Protein AF-A0A952K8K4-F1 (afdb_monomer_lite)

Radius of gyration: 11.32 Å; chains: 1; bounding box: 27×24×24 Å

Structure (mmCIF, N/CA/C/O backbone):
data_AF-A0A952K8K4-F1
#
_entry.id   AF-A0A952K8K4-F1
#
loop_
_atom_site.group_PDB
_atom_site.id
_atom_site.type_symbol
_atom_site.label_atom_id
_atom_site.label_alt_id
_atom_site.label_comp_id
_atom_site.label_asym_id
_atom_site.label_entity_id
_atom_site.label_seq_id
_atom_site.pdbx_PDB_ins_code
_atom_site.Cartn_x
_atom_site.Cartn_y
_atom_site.Cartn_z
_atom_site.occupancy
_atom_site.B_iso_or_equiv
_atom_site.auth_seq_id
_atom_site.auth_comp_id
_atom_site.auth_asym_id
_atom_site.auth_atom_id
_atom_site.pdbx_PDB_model_num
ATOM 1 N N . MET A 1 1 ? 9.184 10.950 -4.304 1.00 92.94 1 MET A N 1
ATOM 2 C CA . MET A 1 1 ? 7.883 10.254 -4.389 1.00 92.94 1 MET A CA 1
ATOM 3 C C . MET A 1 1 ? 8.037 8.875 -3.778 1.00 92.94 1 MET A C 1
ATOM 5 O O . MET A 1 1 ? 9.057 8.244 -4.037 1.00 92.94 1 MET A O 1
ATOM 9 N N . ILE A 1 2 ? 7.063 8.437 -2.985 1.00 97.88 2 ILE A N 1
ATOM 10 C CA . ILE A 1 2 ? 6.983 7.085 -2.418 1.00 97.88 2 ILE A CA 1
ATOM 11 C C . ILE A 1 2 ? 5.595 6.517 -2.716 1.00 97.88 2 ILE A C 1
ATOM 13 O O . ILE A 1 2 ? 4.655 7.281 -2.916 1.00 97.88 2 ILE A O 1
ATOM 17 N N . TYR A 1 3 ? 5.488 5.196 -2.759 1.00 98.44 3 TYR A N 1
ATOM 18 C CA . TYR A 1 3 ? 4.285 4.470 -3.148 1.00 98.44 3 TYR A CA 1
ATOM 19 C C . TYR A 1 3 ? 3.922 3.455 -2.072 1.00 98.44 3 TYR A C 1
ATOM 21 O O . TYR A 1 3 ? 4.805 2.858 -1.460 1.00 98.44 3 TYR A O 1
ATOM 29 N N . HIS A 1 4 ? 2.631 3.232 -1.878 1.00 98.12 4 HIS A N 1
ATOM 30 C CA . HIS A 1 4 ? 2.087 2.142 -1.080 1.00 98.12 4 HIS A CA 1
ATOM 31 C C . HIS A 1 4 ? 1.164 1.324 -1.987 1.00 98.12 4 HIS A C 1
ATOM 33 O O . HIS A 1 4 ? 0.460 1.908 -2.808 1.00 98.12 4 HIS A O 1
ATOM 39 N N . ILE A 1 5 ? 1.211 -0.002 -1.876 1.00 97.69 5 ILE A N 1
ATOM 40 C CA . ILE A 1 5 ? 0.293 -0.897 -2.588 1.00 97.69 5 ILE A CA 1
ATOM 41 C C . ILE A 1 5 ? -0.877 -1.146 -1.643 1.00 97.69 5 ILE A C 1
ATOM 43 O O . ILE A 1 5 ? -0.657 -1.637 -0.538 1.00 97.69 5 ILE A O 1
ATOM 47 N N . ALA A 1 6 ? -2.079 -0.785 -2.072 1.00 97.25 6 ALA A N 1
ATOM 48 C CA . ALA A 1 6 ? -3.304 -0.890 -1.294 1.00 97.25 6 ALA A CA 1
ATOM 49 C C . ALA A 1 6 ? -4.306 -1.748 -2.059 1.00 97.25 6 ALA A C 1
ATOM 51 O O . ALA A 1 6 ? -4.375 -1.642 -3.272 1.00 97.25 6 ALA A O 1
ATOM 52 N N . GLU A 1 7 ? -5.110 -2.554 -1.374 1.00 96.69 7 GLU A N 1
ATOM 53 C CA . GLU A 1 7 ? -6.277 -3.152 -2.027 1.00 96.69 7 GLU A CA 1
ATOM 54 C C . GLU A 1 7 ? -7.309 -2.054 -2.324 1.00 96.69 7 GLU A C 1
ATOM 56 O O . GLU A 1 7 ? -7.483 -1.119 -1.532 1.00 96.69 7 GLU A O 1
ATOM 61 N N . ALA A 1 8 ? -8.017 -2.159 -3.451 1.00 96.75 8 ALA A N 1
ATOM 62 C CA . ALA A 1 8 ? -8.976 -1.140 -3.880 1.00 96.75 8 ALA A CA 1
ATOM 63 C C . ALA A 1 8 ? -10.036 -0.852 -2.800 1.00 96.75 8 ALA A C 1
ATOM 65 O O . ALA A 1 8 ? -10.340 0.307 -2.514 1.00 96.75 8 ALA A O 1
ATOM 66 N N . ALA A 1 9 ? -10.532 -1.897 -2.132 1.00 96.00 9 ALA A N 1
ATOM 67 C CA . ALA A 1 9 ? -11.509 -1.773 -1.052 1.00 96.00 9 ALA A CA 1
ATOM 68 C C . ALA A 1 9 ? -10.969 -0.984 0.158 1.00 96.00 9 ALA A C 1
ATOM 70 O O . ALA A 1 9 ? -11.680 -0.139 0.714 1.00 96.00 9 ALA A O 1
ATOM 71 N N . ASP A 1 10 ? -9.708 -1.211 0.539 1.00 96.81 10 ASP A N 1
ATOM 72 C CA . ASP A 1 10 ? -9.049 -0.485 1.631 1.00 96.81 10 ASP A CA 1
ATOM 73 C C . ASP A 1 10 ? -8.852 0.989 1.265 1.00 96.81 10 ASP A C 1
ATOM 75 O O . ASP A 1 10 ? -9.082 1.885 2.084 1.00 96.81 10 ASP A O 1
ATOM 79 N N . TRP A 1 11 ? -8.485 1.260 0.010 1.00 97.69 11 TRP A N 1
ATOM 80 C CA . TRP A 1 11 ? -8.363 2.622 -0.494 1.00 97.69 11 TRP A CA 1
ATOM 81 C C . TRP A 1 11 ? -9.710 3.357 -0.512 1.00 97.69 11 TRP A C 1
ATOM 83 O O . TRP A 1 11 ? -9.814 4.493 -0.044 1.00 97.69 11 TRP A O 1
ATOM 93 N N . GLU A 1 12 ? -10.775 2.718 -0.991 1.00 98.06 12 GLU A N 1
ATOM 94 C CA . GLU A 1 12 ? -12.133 3.273 -0.968 1.00 98.06 12 GLU A CA 1
ATOM 95 C C . GLU A 1 12 ? -12.638 3.538 0.452 1.00 98.06 12 GLU A C 1
ATOM 97 O O . GLU A 1 12 ? -13.309 4.543 0.713 1.00 98.06 12 GLU A O 1
ATOM 102 N N . GLN A 1 13 ? -12.345 2.641 1.393 1.00 97.12 13 GLN A N 1
ATOM 103 C CA . GLN A 1 13 ? -12.677 2.854 2.796 1.00 97.12 13 GLN A CA 1
ATOM 104 C C . GLN A 1 13 ? -11.901 4.043 3.371 1.00 97.12 13 GLN A C 1
ATOM 106 O O . GLN A 1 13 ? -12.485 4.868 4.074 1.00 97.12 13 GLN A O 1
ATOM 111 N N . ALA A 1 14 ? -10.618 4.179 3.041 1.00 97.81 14 ALA A N 1
ATOM 112 C CA . ALA A 1 14 ? -9.805 5.295 3.502 1.00 97.81 14 ALA A CA 1
ATOM 113 C C . ALA A 1 14 ? -10.270 6.642 2.950 1.00 97.81 14 ALA A C 1
ATOM 115 O O . ALA A 1 14 ? -10.305 7.623 3.691 1.00 97.81 14 ALA A O 1
ATOM 116 N N . GLN A 1 15 ? -10.700 6.687 1.687 1.00 98.38 15 GLN A N 1
ATOM 117 C CA . GLN A 1 15 ? -11.306 7.886 1.107 1.00 98.38 15 GLN A CA 1
ATOM 118 C C . GLN A 1 15 ? -12.569 8.310 1.872 1.00 98.38 15 GLN A C 1
ATOM 120 O O . GLN A 1 15 ? -12.762 9.497 2.124 1.00 98.38 15 GLN A O 1
ATOM 125 N N . ARG A 1 16 ? -13.402 7.351 2.302 1.00 98.31 16 ARG A N 1
ATOM 126 C CA . ARG A 1 16 ? -14.597 7.620 3.125 1.00 98.31 16 ARG A CA 1
ATOM 127 C C . ARG A 1 16 ? -14.254 8.035 4.556 1.00 98.31 16 ARG A C 1
ATOM 129 O O . ARG A 1 16 ? -14.911 8.908 5.112 1.00 98.31 16 ARG A O 1
ATOM 136 N N . ALA A 1 17 ? -13.248 7.402 5.156 1.00 97.88 17 ALA A N 1
ATOM 137 C CA . ALA A 1 17 ? -12.838 7.646 6.538 1.00 97.88 17 ALA A CA 1
ATOM 138 C C . ALA A 1 17 ? -11.942 8.886 6.707 1.00 97.88 17 ALA A C 1
ATOM 140 O O . ALA A 1 17 ? -11.757 9.356 7.827 1.00 97.88 17 ALA A O 1
ATOM 141 N N . GLY A 1 18 ? -11.354 9.394 5.620 1.00 98.50 18 GLY A N 1
ATOM 142 C CA . GLY A 1 18 ? -10.377 10.485 5.645 1.00 98.50 18 GLY A CA 1
ATOM 143 C C . GLY A 1 18 ? -8.987 10.075 6.147 1.00 98.50 18 GLY A C 1
ATOM 144 O O . GLY A 1 18 ? -8.128 10.934 6.327 1.00 98.50 18 GLY A O 1
ATOM 145 N N . GLN A 1 19 ? -8.748 8.780 6.371 1.00 97.88 19 GLN A N 1
ATOM 146 C CA . GLN A 1 19 ? -7.463 8.240 6.813 1.00 97.88 19 GLN A CA 1
ATOM 147 C C . GLN A 1 19 ? -7.256 6.813 6.300 1.00 97.88 19 GLN A C 1
ATOM 149 O O . GLN A 1 19 ? -8.193 6.017 6.258 1.00 97.88 19 GLN A O 1
ATOM 154 N N . TYR A 1 20 ? -6.014 6.474 5.963 1.00 98.00 20 TYR A N 1
ATOM 155 C CA . TYR A 1 20 ? -5.618 5.123 5.571 1.00 98.00 20 TYR A CA 1
ATOM 156 C C . TYR A 1 20 ? -4.902 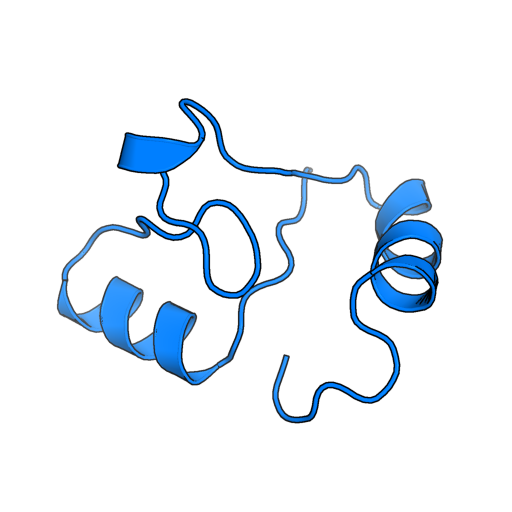4.435 6.738 1.00 98.00 20 TYR A C 1
ATOM 158 O O . TYR A 1 20 ? -3.977 5.004 7.317 1.00 98.00 20 TYR A O 1
ATOM 166 N N . THR A 1 21 ? -5.350 3.234 7.112 1.00 98.06 21 THR A N 1
ATOM 167 C CA . THR A 1 21 ? -4.895 2.542 8.337 1.00 98.06 21 THR A CA 1
ATOM 168 C C . THR A 1 21 ? -4.474 1.091 8.110 1.00 98.06 21 THR A C 1
ATOM 170 O O . THR A 1 21 ? -4.233 0.375 9.078 1.00 98.06 21 THR A O 1
ATOM 173 N N . THR A 1 22 ? -4.314 0.663 6.858 1.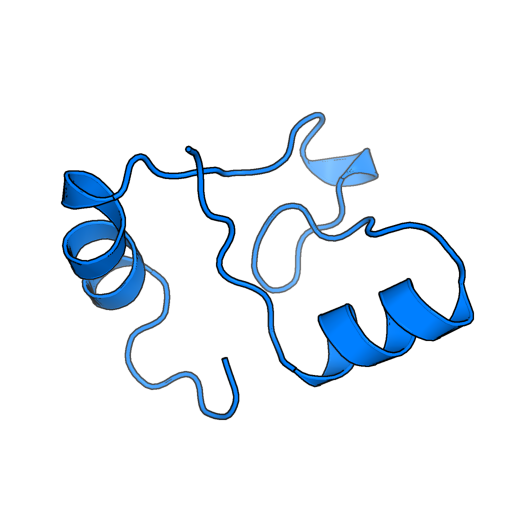00 98.12 22 THR A N 1
ATOM 174 C CA . THR A 1 22 ? -3.728 -0.638 6.511 1.00 98.12 22 THR A CA 1
ATOM 175 C C . THR A 1 22 ? -2.210 -0.483 6.360 1.00 98.12 22 THR A C 1
ATOM 177 O O . THR A 1 22 ? -1.730 0.477 5.767 1.00 98.12 22 THR A O 1
ATOM 180 N N . SER A 1 23 ? -1.411 -1.386 6.927 1.00 98.06 23 SER A N 1
ATOM 181 C CA . SER A 1 23 ? 0.054 -1.365 6.768 1.00 98.06 23 SER A CA 1
ATOM 182 C C . SER A 1 23 ? 0.511 -2.137 5.534 1.00 98.06 23 SER A C 1
ATOM 184 O O . SER A 1 23 ? 1.431 -1.725 4.821 1.00 98.06 23 SER A O 1
ATOM 186 N N . THR A 1 24 ? -0.109 -3.294 5.342 1.00 96.00 2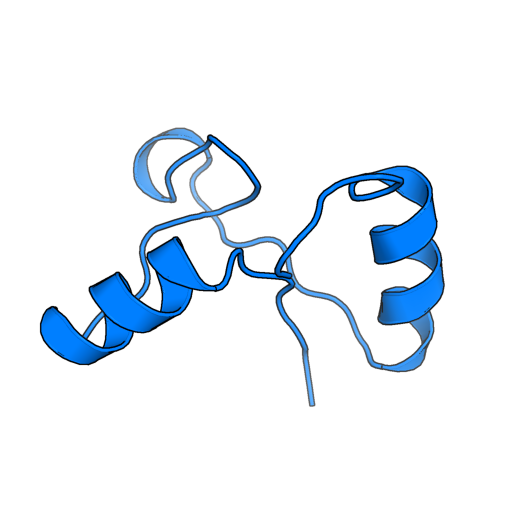4 THR A N 1
ATOM 187 C CA . THR A 1 24 ? 0.065 -4.247 4.250 1.00 96.00 24 THR A CA 1
ATOM 188 C C . THR A 1 24 ? -1.169 -5.152 4.262 1.00 96.00 24 THR A C 1
ATOM 190 O O . THR A 1 24 ? -1.931 -5.132 5.230 1.00 96.00 24 THR A O 1
ATOM 193 N N . ARG A 1 25 ? -1.379 -5.948 3.214 1.00 93.44 25 ARG A N 1
ATOM 194 C CA . ARG A 1 25 ? -2.545 -6.835 3.078 1.00 93.44 25 ARG A CA 1
ATOM 195 C C . ARG A 1 25 ? -2.876 -7.591 4.376 1.00 93.44 25 ARG A C 1
ATOM 197 O O . ARG A 1 25 ? -2.063 -8.368 4.877 1.00 93.44 25 ARG A O 1
ATOM 204 N N . GLY A 1 26 ? -4.089 -7.370 4.885 1.00 93.19 26 GLY A N 1
ATOM 205 C CA . GLY A 1 26 ? -4.623 -8.031 6.080 1.00 93.19 26 GLY A CA 1
ATOM 206 C C . GLY A 1 26 ? -3.981 -7.631 7.414 1.00 93.19 26 GLY A C 1
ATOM 207 O O . GLY A 1 26 ? -4.273 -8.274 8.417 1.00 93.19 26 GLY A O 1
ATOM 208 N N . VAL A 1 27 ? -3.118 -6.609 7.446 1.00 97.56 27 VAL A N 1
ATOM 209 C CA . VAL A 1 27 ? -2.449 -6.128 8.665 1.00 97.56 27 VAL A CA 1
ATOM 210 C C . VAL A 1 27 ? -2.665 -4.627 8.810 1.00 97.56 27 VAL A C 1
ATOM 212 O O . VAL A 1 27 ? -2.303 -3.840 7.930 1.00 97.56 27 VAL A O 1
ATOM 215 N N . SER A 1 28 ? -3.216 -4.207 9.944 1.00 98.12 28 SER A N 1
ATOM 216 C CA . SER A 1 28 ? -3.442 -2.793 10.239 1.00 98.12 28 SER A CA 1
ATOM 217 C C . SER A 1 28 ? -2.157 -2.056 10.641 1.00 98.12 28 SER A C 1
ATOM 219 O O . SER A 1 28 ? -1.161 -2.636 11.080 1.00 98.12 28 SER A O 1
ATOM 221 N N . LEU A 1 29 ? -2.187 -0.728 10.540 1.00 98.44 29 LEU A N 1
ATOM 222 C CA . LEU A 1 29 ? -1.148 0.164 11.050 1.00 98.44 29 LEU A CA 1
ATOM 223 C C . LEU A 1 29 ? -0.971 0.007 12.565 1.00 98.44 29 LEU A C 1
ATOM 225 O O . LEU A 1 29 ? 0.156 0.066 13.048 1.00 98.44 29 LEU A O 1
ATOM 229 N N . ALA A 1 30 ? -2.058 -0.211 13.308 1.00 98.38 30 ALA A N 1
ATOM 230 C CA . ALA A 1 30 ? -1.997 -0.397 14.755 1.00 98.38 30 ALA A CA 1
ATOM 231 C C . ALA A 1 30 ? -1.235 -1.676 15.141 1.00 98.38 30 ALA A C 1
ATOM 233 O O . ALA A 1 30 ? -0.473 -1.662 16.103 1.00 98.38 30 ALA A O 1
ATOM 234 N N . GLU A 1 31 ? -1.405 -2.757 14.376 1.00 98.38 31 GLU A N 1
ATOM 235 C CA . GLU A 1 31 ? -0.713 -4.030 14.611 1.00 98.38 31 GLU A CA 1
ATOM 236 C C . GLU A 1 31 ? 0.761 -3.977 14.193 1.00 98.38 31 GLU A C 1
ATOM 238 O O . GLU A 1 31 ? 1.625 -4.464 14.917 1.00 98.38 31 GLU A O 1
ATOM 243 N N . GLN A 1 32 ? 1.068 -3.380 13.036 1.00 98.38 32 GLN A N 1
ATOM 244 C CA . GLN A 1 32 ? 2.435 -3.362 12.502 1.00 98.38 32 GLN A CA 1
ATOM 245 C C . GLN A 1 32 ? 3.311 -2.241 13.082 1.00 98.38 32 GLN A C 1
ATOM 247 O O . GLN A 1 32 ? 4.530 -2.400 13.186 1.00 98.38 32 GLN A O 1
ATOM 252 N N . GLY A 1 33 ? 2.715 -1.086 13.391 1.00 98.56 33 GLY A N 1
ATOM 253 C CA . GLY A 1 33 ? 3.398 0.118 13.870 1.00 98.56 33 GLY A CA 1
ATOM 254 C C . GLY A 1 33 ? 3.967 1.044 12.783 1.00 98.56 33 GLY A C 1
ATOM 255 O O . GLY A 1 33 ? 4.491 2.105 13.115 1.00 98.56 33 GLY A O 1
ATOM 256 N N . PHE A 1 34 ? 3.875 0.688 11.495 1.00 98.38 34 PHE A N 1
ATOM 257 C CA . PHE A 1 34 ? 4.291 1.530 10.358 1.00 98.38 34 PHE A CA 1
ATOM 258 C C . PHE A 1 34 ? 3.583 1.120 9.053 1.00 98.38 34 PHE A C 1
ATOM 260 O O . PHE A 1 34 ? 3.000 0.041 8.996 1.00 98.38 34 PHE A O 1
ATOM 267 N N . ILE A 1 35 ? 3.642 1.949 7.999 1.00 98.25 35 ILE A N 1
ATOM 268 C CA . ILE A 1 35 ? 3.142 1.625 6.644 1.00 98.25 35 ILE A CA 1
ATOM 269 C C . ILE A 1 35 ? 4.312 1.245 5.734 1.00 98.25 35 ILE A C 1
ATOM 271 O O . ILE A 1 35 ? 5.294 1.984 5.630 1.00 98.25 35 ILE A O 1
ATOM 275 N N . HIS A 1 36 ? 4.193 0.115 5.035 1.00 98.31 36 HIS A N 1
ATOM 276 C CA . HIS A 1 36 ? 5.184 -0.306 4.050 1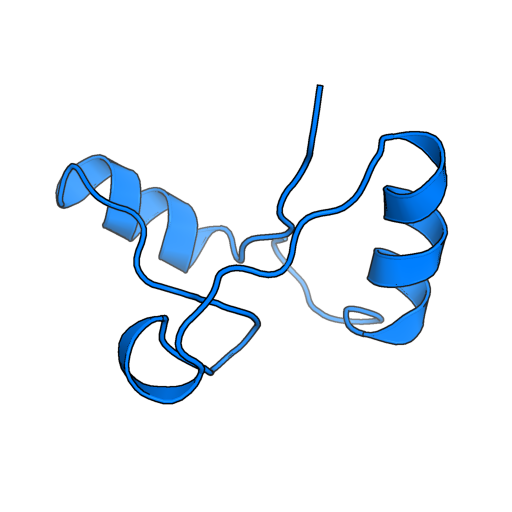.00 98.31 36 HIS A CA 1
ATOM 277 C C . HIS A 1 36 ? 5.104 0.582 2.809 1.00 98.31 36 HIS A C 1
ATOM 279 O O . HIS A 1 36 ? 4.073 0.639 2.143 1.00 98.31 36 HIS A O 1
ATOM 285 N N . THR A 1 37 ? 6.198 1.256 2.464 1.00 98.38 37 THR A N 1
ATOM 286 C CA . THR A 1 37 ? 6.264 2.087 1.256 1.00 98.38 37 THR A CA 1
ATOM 287 C C . THR A 1 37 ? 7.468 1.721 0.400 1.00 98.38 37 THR A C 1
ATOM 289 O O . THR A 1 37 ? 8.435 1.123 0.865 1.00 98.38 37 THR A O 1
ATOM 292 N N . SER A 1 38 ? 7.381 2.044 -0.884 1.00 98.50 38 SER A N 1
ATOM 293 C CA . SER A 1 38 ? 8.383 1.758 -1.903 1.00 98.50 38 SER A CA 1
ATOM 294 C C . SER A 1 38 ? 8.779 3.034 -2.629 1.00 98.50 38 SER A C 1
ATOM 296 O O . SER A 1 38 ? 7.940 3.875 -2.951 1.00 98.50 38 SER A O 1
ATOM 298 N N . GLN A 1 39 ? 10.056 3.166 -2.965 1.00 98.62 39 GLN A N 1
ATOM 299 C CA . GLN A 1 39 ? 10.484 4.080 -4.021 1.00 98.62 39 GLN A CA 1
ATOM 300 C C . GLN A 1 39 ? 10.000 3.568 -5.390 1.00 98.62 39 GLN A C 1
ATOM 302 O O . GLN A 1 39 ? 9.764 2.366 -5.528 1.00 98.62 39 GLN A O 1
ATOM 307 N N . PRO A 1 40 ? 9.902 4.422 -6.431 1.00 98.56 40 PRO A N 1
ATOM 308 C CA . PRO A 1 40 ? 9.401 3.996 -7.742 1.00 98.56 40 PRO A CA 1
ATOM 309 C C . PRO A 1 40 ? 10.117 2.758 -8.308 1.00 98.56 40 PRO A C 1
ATOM 311 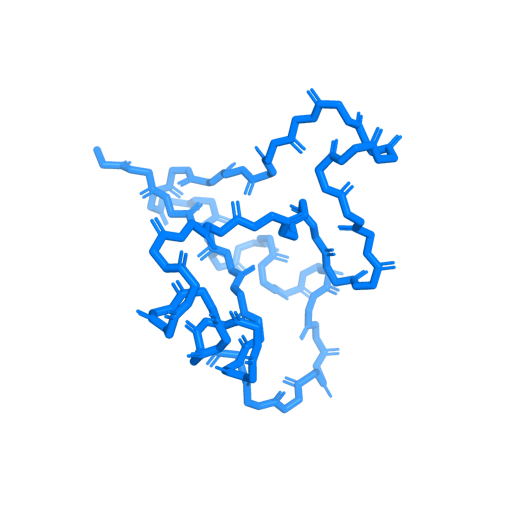O O . PRO A 1 40 ? 9.467 1.847 -8.810 1.00 98.56 40 PRO A O 1
ATOM 314 N N . ALA A 1 41 ? 11.443 2.671 -8.151 1.00 98.31 41 ALA A N 1
ATOM 315 C CA . ALA A 1 41 ? 12.236 1.530 -8.618 1.00 98.31 41 ALA A CA 1
ATOM 316 C C . ALA A 1 41 ? 11.966 0.217 -7.850 1.00 98.31 41 ALA A C 1
ATOM 318 O O . 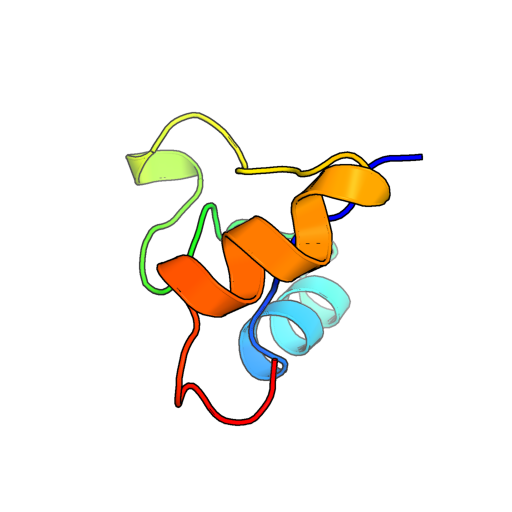ALA A 1 41 ? 12.304 -0.859 -8.334 1.00 98.31 41 ALA A O 1
ATOM 319 N N . GLN A 1 42 ? 11.363 0.289 -6.660 1.00 98.50 42 GLN A N 1
ATOM 320 C CA . GLN A 1 42 ? 11.084 -0.866 -5.802 1.00 98.50 42 GLN A CA 1
ATOM 321 C C . GLN A 1 42 ? 9.673 -1.434 -6.013 1.00 98.50 42 GLN A C 1
ATOM 323 O O . GLN A 1 42 ? 9.453 -2.604 -5.710 1.00 98.50 42 GLN A O 1
ATOM 328 N N . VAL A 1 43 ? 8.735 -0.645 -6.557 1.00 98.12 43 VAL A N 1
ATOM 329 C CA . VAL A 1 43 ? 7.308 -1.013 -6.651 1.00 98.12 43 VAL A CA 1
ATOM 330 C C . VAL A 1 43 ? 7.112 -2.356 -7.350 1.00 98.12 43 VAL A C 1
ATOM 332 O O . VAL A 1 43 ? 6.474 -3.247 -6.798 1.00 98.12 43 VAL A O 1
ATOM 335 N N . ALA A 1 44 ? 7.709 -2.539 -8.531 1.00 98.06 44 ALA A N 1
ATOM 336 C CA . ALA A 1 44 ? 7.547 -3.772 -9.301 1.00 98.06 44 ALA A CA 1
ATOM 337 C C . ALA A 1 44 ? 8.112 -5.001 -8.569 1.00 98.06 44 ALA A C 1
ATOM 339 O O . ALA A 1 44 ? 7.519 -6.077 -8.620 1.00 98.06 44 ALA A O 1
ATOM 340 N N . LEU A 1 45 ? 9.242 -4.854 -7.871 1.00 98.31 45 LEU A N 1
ATOM 341 C CA . LEU A 1 45 ? 9.837 -5.939 -7.091 1.00 98.31 45 LEU A CA 1
ATOM 342 C C . LEU A 1 45 ? 8.923 -6.336 -5.924 1.00 98.31 45 LEU A C 1
ATOM 344 O O . LEU A 1 45 ? 8.633 -7.517 -5.747 1.00 98.31 45 LEU A O 1
ATOM 348 N N . VAL A 1 46 ? 8.436 -5.352 -5.163 1.00 97.81 46 VAL A N 1
ATOM 349 C CA . VAL A 1 46 ? 7.567 -5.567 -3.996 1.00 97.81 46 VAL A CA 1
ATOM 350 C C . VAL A 1 46 ? 6.219 -6.160 -4.411 1.00 97.81 46 VAL A C 1
ATOM 352 O O . VAL A 1 46 ? 5.789 -7.153 -3.823 1.00 97.81 46 VAL A O 1
ATOM 355 N N . ALA A 1 47 ? 5.587 -5.633 -5.465 1.00 97.69 47 ALA A N 1
ATOM 356 C CA . ALA A 1 47 ? 4.328 -6.160 -5.995 1.00 97.69 47 ALA A CA 1
ATOM 357 C C . ALA A 1 47 ? 4.458 -7.641 -6.393 1.00 97.69 47 ALA A C 1
ATOM 359 O O . ALA A 1 47 ? 3.655 -8.481 -5.991 1.00 97.69 47 ALA A O 1
ATOM 360 N N . ASN A 1 48 ? 5.526 -7.988 -7.116 1.00 97.50 48 ASN A N 1
ATOM 361 C CA . ASN A 1 48 ? 5.766 -9.354 -7.582 1.00 97.50 48 ASN A CA 1
ATOM 362 C C . ASN A 1 48 ? 6.131 -10.348 -6.470 1.00 97.50 48 ASN A C 1
ATOM 364 O O . ASN A 1 48 ? 5.954 -11.557 -6.669 1.00 97.50 48 ASN A O 1
ATOM 368 N N . ALA A 1 49 ? 6.686 -9.864 -5.356 1.00 97.19 49 ALA A N 1
ATOM 369 C CA . ALA A 1 49 ? 7.104 -10.685 -4.225 1.00 97.19 49 ALA A CA 1
ATOM 370 C C . ALA A 1 49 ? 5.957 -10.951 -3.239 1.00 97.19 49 ALA A C 1
ATOM 372 O O . ALA A 1 49 ? 5.787 -12.088 -2.807 1.00 97.19 49 ALA A O 1
ATOM 373 N N . PHE A 1 50 ? 5.159 -9.929 -2.909 1.00 95.50 50 PHE A N 1
ATOM 374 C CA . PHE A 1 50 ? 4.188 -10.002 -1.806 1.00 95.50 50 PHE A CA 1
ATOM 375 C C . PHE A 1 50 ? 2.721 -9.967 -2.250 1.00 95.50 50 PHE A C 1
ATOM 377 O O . PHE A 1 50 ? 1.851 -10.433 -1.518 1.00 95.50 50 PHE A O 1
ATOM 384 N N . TYR A 1 51 ? 2.441 -9.466 -3.454 1.00 95.75 51 TYR A N 1
ATOM 385 C CA . TYR A 1 51 ? 1.078 -9.235 -3.946 1.00 95.75 51 TYR A CA 1
ATOM 386 C C . TYR A 1 51 ? 0.749 -10.035 -5.215 1.00 95.75 51 TYR A C 1
ATOM 388 O O . TYR A 1 51 ? -0.241 -9.785 -5.901 1.00 95.75 51 TYR A O 1
ATOM 396 N N . ARG A 1 52 ? 1.569 -11.038 -5.547 1.00 96.25 52 ARG A N 1
ATOM 397 C CA . ARG A 1 52 ? 1.349 -11.889 -6.720 1.00 96.25 52 ARG A CA 1
ATOM 398 C C . ARG A 1 52 ? 0.005 -12.612 -6.630 1.00 96.25 52 ARG A C 1
ATOM 400 O O . ARG A 1 52 ? -0.246 -13.341 -5.675 1.00 96.25 52 ARG A O 1
ATOM 407 N N . GLY A 1 53 ? -0.808 -12.468 -7.675 1.00 95.19 53 GLY A N 1
ATOM 408 C CA . GLY A 1 53 ? -2.106 -13.137 -7.785 1.00 95.19 53 GLY A CA 1
ATOM 409 C C . GLY A 1 53 ? -3.201 -12.533 -6.906 1.00 95.19 53 GLY A C 1
ATOM 410 O O . GLY A 1 53 ? -4.276 -13.117 -6.823 1.00 95.19 53 GLY A O 1
ATOM 411 N N . VAL A 1 54 ? -2.943 -11.390 -6.264 1.00 94.62 54 VAL A N 1
ATOM 412 C CA . VAL A 1 54 ? -3.981 -10.618 -5.579 1.00 94.62 54 VAL A CA 1
ATOM 413 C C . VAL A 1 54 ? -4.708 -9.777 -6.635 1.00 94.62 54 VAL A C 1
ATOM 415 O O . VAL A 1 54 ? -4.046 -8.995 -7.322 1.00 94.62 54 VAL A O 1
ATOM 418 N N . PRO A 1 55 ? -6.021 -9.976 -6.840 1.00 92.44 55 PRO A N 1
ATOM 419 C CA . PRO A 1 55 ? -6.807 -9.117 -7.717 1.00 92.44 55 PRO A CA 1
ATOM 420 C C . PRO A 1 55 ? -7.059 -7.754 -7.055 1.00 92.44 55 PRO A C 1
ATOM 422 O O . PRO A 1 55 ? -6.995 -7.646 -5.834 1.00 92.44 55 PRO A O 1
ATOM 425 N N . ASP A 1 56 ? -7.374 -6.745 -7.867 1.00 91.38 56 ASP A N 1
ATOM 426 C CA . ASP A 1 56 ? -7.854 -5.424 -7.426 1.00 91.38 56 ASP A CA 1
ATOM 427 C C . ASP A 1 56 ? -6.953 -4.704 -6.395 1.00 91.38 56 ASP A C 1
ATOM 429 O O . ASP A 1 56 ? -7.402 -4.264 -5.332 1.00 91.38 56 ASP A O 1
ATOM 433 N N . LEU A 1 57 ? -5.667 -4.579 -6.750 1.00 89.25 57 LEU A N 1
ATOM 434 C CA . LEU A 1 57 ? -4.666 -3.698 -6.117 1.00 89.25 57 LEU A CA 1
ATOM 435 C C . LEU A 1 57 ? -4.669 -2.278 -6.705 1.00 89.25 57 LEU A C 1
ATOM 437 O O . LEU A 1 57 ? -5.159 -2.113 -7.845 1.00 89.25 57 LEU A O 1
#

Sequence (57 aa):
MIYHIAEAADWEQAQRAGQYTTSTRGVSLAEQGFIHTSQPAQVALVANAFYRGVPDL

Secondary structure (DSSP, 8-state):
--B----HHHHHHHHHHTS--EEETTEEHHHHSS---B-HHHHHHHHHHHSTT-S--

pLDDT: mean 97.08, std 1.99, range [89.25, 98.62]

Foldseek 3Di:
DKDADDAQVQVVVCVVVVHRFPQDPPHGCVRPVHHDIGDPVCVVVCCVPPVPPPPRD